Protein AF-A0A257QR86-F1 (afdb_monomer_lite)

Structure (mmCIF, N/CA/C/O backbone):
data_AF-A0A257QR86-F1
#
_entry.id   AF-A0A257QR86-F1
#
loop_
_atom_site.group_PDB
_atom_site.id
_atom_site.type_symbol
_atom_site.label_atom_id
_atom_site.label_alt_id
_atom_site.label_comp_id
_atom_site.label_asym_id
_atom_site.label_entity_id
_atom_site.label_seq_id
_atom_site.pdbx_PDB_ins_code
_atom_site.Cartn_x
_atom_site.Cartn_y
_atom_site.Cartn_z
_atom_site.occupancy
_atom_site.B_iso_or_equiv
_atom_site.auth_seq_id
_atom_site.auth_comp_id
_atom_site.auth_asym_id
_atom_site.auth_atom_id
_atom_site.pdbx_PDB_model_num
ATOM 1 N N . MET A 1 1 ? 11.485 11.821 -18.061 1.00 38.75 1 MET A N 1
ATOM 2 C CA . MET A 1 1 ? 11.662 10.352 -17.995 1.00 38.75 1 MET A CA 1
ATOM 3 C C . MET A 1 1 ? 11.972 9.922 -16.556 1.00 38.75 1 MET A C 1
ATOM 5 O O . MET A 1 1 ? 13.094 9.541 -16.273 1.00 38.75 1 MET A O 1
ATOM 9 N N . ALA A 1 2 ? 11.011 10.031 -15.629 1.00 50.91 2 ALA A N 1
ATOM 10 C CA . ALA A 1 2 ? 11.203 9.637 -14.218 1.00 50.91 2 ALA A CA 1
ATOM 11 C C . ALA A 1 2 ? 10.178 8.590 -13.739 1.00 50.91 2 ALA A C 1
ATOM 13 O O . ALA A 1 2 ? 10.472 7.815 -12.838 1.00 50.91 2 ALA A O 1
ATOM 14 N N . ALA A 1 3 ? 9.009 8.510 -14.388 1.00 54.44 3 ALA A N 1
ATOM 15 C CA . ALA A 1 3 ? 7.992 7.510 -14.071 1.00 54.44 3 ALA A CA 1
ATOM 16 C C . ALA A 1 3 ? 8.452 6.083 -14.420 1.00 54.44 3 ALA A C 1
ATOM 18 O O . ALA A 1 3 ? 8.267 5.179 -13.622 1.00 54.44 3 ALA A O 1
ATOM 19 N N . SER A 1 4 ? 9.121 5.881 -15.560 1.00 63.97 4 SER A N 1
ATOM 20 C CA . SER A 1 4 ? 9.492 4.542 -16.048 1.00 63.97 4 SER A CA 1
ATOM 21 C C . SER A 1 4 ? 10.531 3.834 -15.170 1.00 63.97 4 SER A C 1
ATOM 23 O O . SER A 1 4 ? 10.388 2.649 -14.896 1.00 63.97 4 SER A O 1
ATOM 25 N N . GLY A 1 5 ? 11.553 4.554 -14.689 1.00 69.62 5 GLY A N 1
ATOM 26 C CA . GLY A 1 5 ? 12.573 3.975 -13.802 1.00 69.62 5 GLY A CA 1
ATOM 27 C C . GLY A 1 5 ? 12.014 3.631 -12.422 1.00 69.62 5 GLY A C 1
ATOM 28 O O . GLY A 1 5 ? 12.329 2.585 -11.865 1.00 69.62 5 GLY A O 1
ATOM 29 N N . TYR A 1 6 ? 11.120 4.478 -11.907 1.00 75.12 6 TYR A N 1
ATOM 30 C CA . TYR A 1 6 ? 10.439 4.229 -10.643 1.00 75.12 6 TYR A CA 1
ATOM 31 C C . TYR A 1 6 ? 9.503 3.019 -10.721 1.00 75.12 6 TYR A C 1
ATOM 33 O O . TYR A 1 6 ? 9.554 2.136 -9.872 1.00 75.12 6 TYR A O 1
ATOM 41 N N . LEU A 1 7 ? 8.679 2.965 -11.768 1.00 77.06 7 LEU A N 1
ATOM 42 C CA . LEU A 1 7 ? 7.773 1.855 -12.039 1.00 77.06 7 LEU A CA 1
ATOM 43 C C . LEU A 1 7 ? 8.536 0.532 -12.193 1.00 77.06 7 LEU A C 1
ATOM 45 O O . LEU A 1 7 ? 8.142 -0.470 -11.608 1.00 77.06 7 LEU A O 1
ATOM 49 N N . MET A 1 8 ? 9.677 0.542 -12.885 1.00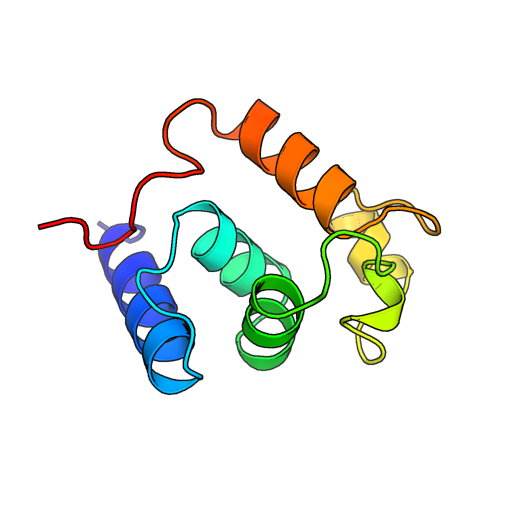 80.31 8 MET A N 1
ATOM 50 C CA . MET A 1 8 ? 10.552 -0.626 -13.019 1.00 80.31 8 MET A CA 1
ATOM 51 C C . MET A 1 8 ? 11.179 -1.061 -11.683 1.00 80.31 8 MET A C 1
ATOM 53 O O . MET A 1 8 ? 11.333 -2.259 -11.442 1.00 80.31 8 MET A O 1
ATOM 57 N N . GLN A 1 9 ? 11.549 -0.120 -10.811 1.00 83.94 9 GLN A N 1
ATOM 58 C CA . GLN A 1 9 ? 12.052 -0.442 -9.473 1.00 83.94 9 GLN A CA 1
ATOM 59 C C . GLN A 1 9 ? 10.940 -1.016 -8.587 1.00 83.94 9 GLN A C 1
ATOM 61 O O . GLN A 1 9 ? 11.152 -2.036 -7.939 1.00 83.94 9 GLN A O 1
ATOM 66 N N . ALA A 1 10 ? 9.757 -0.396 -8.591 1.00 84.44 10 ALA A N 1
ATOM 67 C CA . ALA A 1 10 ? 8.596 -0.883 -7.856 1.00 84.44 10 ALA A CA 1
ATOM 68 C C . ALA A 1 10 ? 8.211 -2.297 -8.317 1.00 84.44 10 ALA A C 1
ATOM 70 O O . ALA A 1 10 ? 8.037 -3.171 -7.475 1.00 84.44 10 ALA A O 1
ATOM 71 N N . ASN A 1 11 ? 8.175 -2.546 -9.633 1.00 85.25 11 ASN A N 1
ATOM 72 C CA . ASN A 1 11 ? 7.893 -3.868 -10.193 1.00 85.25 11 ASN A CA 1
ATOM 73 C C . ASN A 1 11 ? 8.890 -4.916 -9.688 1.00 85.25 11 ASN A C 1
ATOM 75 O O . ASN A 1 11 ? 8.474 -5.913 -9.116 1.00 85.25 11 ASN A O 1
ATOM 79 N N . GLN A 1 12 ? 10.197 -4.655 -9.800 1.00 87.00 12 GLN A N 1
ATOM 80 C CA . GLN A 1 12 ? 11.226 -5.576 -9.303 1.00 87.00 12 GLN A CA 1
ATOM 81 C C . GLN A 1 12 ? 11.126 -5.821 -7.794 1.00 87.00 12 GLN A C 1
ATOM 83 O O . GLN A 1 12 ? 11.338 -6.940 -7.336 1.00 87.00 12 GLN A O 1
ATOM 88 N N . SER A 1 13 ? 10.831 -4.792 -6.996 1.00 87.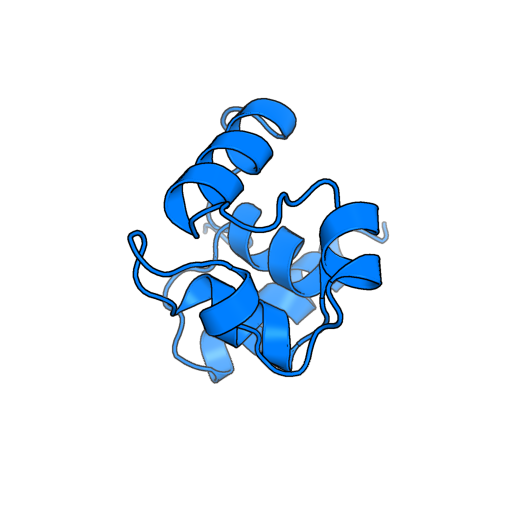44 13 SER A N 1
ATOM 89 C CA . SER A 1 13 ? 10.664 -4.953 -5.549 1.00 87.44 13 SER A CA 1
ATOM 90 C C . SER A 1 13 ? 9.431 -5.785 -5.191 1.00 87.44 13 SER A C 1
ATOM 92 O O . SER A 1 13 ? 9.515 -6.615 -4.290 1.00 87.44 13 SER A O 1
ATOM 94 N N . LEU A 1 14 ? 8.318 -5.589 -5.900 1.00 87.88 14 LEU A N 1
ATOM 95 C CA . LEU A 1 14 ? 7.076 -6.341 -5.710 1.00 87.88 14 LEU A CA 1
ATOM 96 C C . LEU A 1 14 ? 7.243 -7.803 -6.159 1.00 87.88 14 LEU A C 1
ATOM 98 O O . LEU A 1 14 ? 6.889 -8.710 -5.409 1.00 87.88 14 LEU A O 1
ATOM 102 N N . GLU A 1 15 ? 7.879 -8.046 -7.308 1.00 89.31 15 GLU A N 1
ATOM 103 C CA . GLU A 1 15 ? 8.199 -9.397 -7.795 1.00 89.31 15 GLU A CA 1
ATOM 104 C C . GLU A 1 15 ? 9.153 -10.142 -6.859 1.00 89.31 15 GLU A C 1
ATOM 106 O O . GLU A 1 15 ? 8.903 -11.297 -6.516 1.00 89.31 15 GLU A O 1
ATOM 111 N N . ASN A 1 16 ? 10.212 -9.481 -6.378 1.00 87.44 16 ASN A N 1
ATOM 112 C CA . ASN A 1 16 ? 11.132 -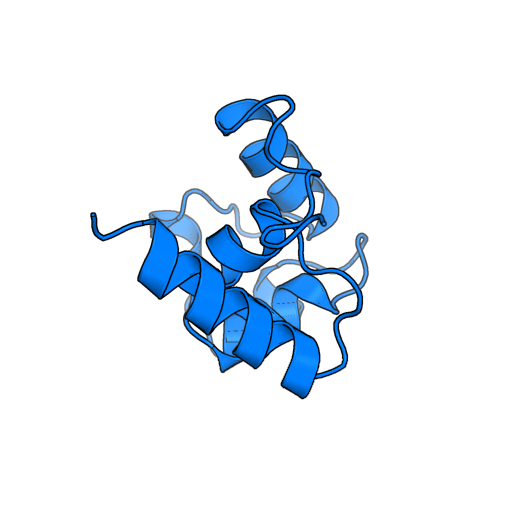10.072 -5.397 1.00 87.44 16 ASN A CA 1
ATOM 113 C C . ASN A 1 16 ? 10.442 -10.414 -4.070 1.00 87.44 16 ASN A C 1
ATOM 115 O O . ASN A 1 16 ? 10.909 -11.294 -3.349 1.00 87.44 16 ASN A O 1
ATOM 119 N N . ALA A 1 17 ? 9.347 -9.729 -3.743 1.00 86.00 17 ALA A N 1
ATOM 120 C CA . ALA A 1 17 ? 8.527 -10.031 -2.579 1.00 86.00 17 ALA A CA 1
ATOM 121 C C . ALA A 1 17 ? 7.472 -11.126 -2.833 1.00 86.00 17 ALA A C 1
ATOM 123 O O . ALA A 1 17 ? 6.732 -11.478 -1.917 1.00 86.00 17 ALA A O 1
ATOM 124 N N . GLY A 1 18 ? 7.405 -11.678 -4.049 1.00 85.88 18 GLY A N 1
ATOM 125 C CA . GLY A 1 18 ? 6.483 -12.752 -4.424 1.00 85.88 18 GLY A CA 1
ATOM 126 C C . GLY A 1 18 ? 5.161 -12.285 -5.040 1.00 85.88 18 GLY A C 1
ATOM 127 O O . GLY A 1 18 ? 4.325 -13.129 -5.366 1.00 85.88 18 GLY A O 1
ATOM 128 N N . ILE A 1 19 ? 4.962 -10.977 -5.249 1.00 86.00 19 ILE A N 1
ATOM 129 C CA . ILE A 1 19 ? 3.799 -10.452 -5.978 1.00 86.00 19 ILE A CA 1
ATOM 130 C C . ILE A 1 19 ? 4.001 -10.740 -7.469 1.00 86.00 19 ILE A C 1
ATOM 132 O O . ILE A 1 19 ? 4.861 -10.151 -8.122 1.00 86.00 19 ILE A O 1
ATOM 136 N N . SER A 1 20 ? 3.209 -11.655 -8.022 1.00 83.94 20 SER A N 1
ATOM 137 C CA . SER A 1 20 ? 3.264 -11.978 -9.452 1.00 83.94 20 SER A CA 1
ATOM 138 C C . SER A 1 20 ? 2.507 -10.935 -10.277 1.00 83.94 20 SER A C 1
ATOM 140 O O . SER A 1 20 ? 1.373 -10.604 -9.946 1.00 83.94 20 SER A O 1
ATOM 142 N N . ASN A 1 21 ? 3.105 -10.474 -11.381 1.00 80.75 21 ASN A N 1
ATOM 143 C CA . ASN A 1 21 ? 2.543 -9.474 -12.304 1.00 80.75 21 ASN A CA 1
ATOM 144 C C . ASN A 1 21 ? 2.063 -8.178 -11.615 1.00 80.75 21 ASN A C 1
ATOM 146 O O . ASN A 1 21 ? 0.875 -7.854 -11.705 1.00 80.75 21 ASN A O 1
ATOM 150 N N . PRO A 1 22 ? 2.964 -7.408 -10.971 1.00 85.50 22 PRO A N 1
ATOM 151 C CA . PRO A 1 22 ? 2.584 -6.191 -10.265 1.00 85.50 22 PRO A CA 1
ATOM 152 C C . PRO A 1 22 ? 1.842 -5.216 -11.178 1.00 85.50 22 PRO A C 1
ATOM 154 O O . PRO A 1 22 ? 2.262 -4.939 -12.307 1.00 85.50 22 PRO A O 1
ATOM 157 N N . THR A 1 23 ? 0.741 -4.671 -10.683 1.00 88.12 23 THR A N 1
ATOM 158 C CA . THR A 1 23 ? -0.085 -3.695 -11.391 1.00 88.12 23 THR A CA 1
ATOM 159 C C . THR A 1 23 ? 0.343 -2.264 -11.076 1.00 88.12 23 THR A C 1
ATOM 161 O O . THR A 1 23 ? 1.091 -1.994 -10.130 1.00 88.12 23 THR A O 1
ATOM 164 N N . VAL A 1 24 ? -0.128 -1.301 -11.871 1.00 85.19 24 VAL A N 1
ATOM 165 C CA . VAL A 1 24 ? 0.096 0.131 -11.599 1.00 85.19 24 VAL A CA 1
ATOM 166 C C . VAL A 1 24 ? -0.435 0.524 -10.218 1.00 85.19 24 VAL A C 1
ATOM 168 O O . VAL A 1 24 ? 0.134 1.404 -9.566 1.00 85.19 24 VAL A O 1
ATOM 171 N N . LEU A 1 25 ? -1.492 -0.139 -9.752 1.00 86.25 25 LEU A N 1
ATOM 172 C CA . LEU A 1 25 ? -2.016 0.024 -8.405 1.00 86.25 25 LEU A CA 1
ATOM 173 C C . LEU A 1 25 ? -1.000 -0.395 -7.331 1.00 86.25 25 LEU A C 1
ATOM 175 O O . LEU A 1 25 ? -0.766 0.369 -6.393 1.00 86.25 25 LEU A O 1
ATOM 179 N N . ASP A 1 26 ? -0.328 -1.531 -7.507 1.00 88.06 26 ASP A N 1
ATOM 180 C CA . ASP A 1 26 ? 0.690 -2.017 -6.565 1.00 88.06 26 ASP A CA 1
ATOM 181 C C . ASP A 1 26 ? 1.903 -1.081 -6.534 1.00 88.06 26 ASP A C 1
ATOM 183 O O . ASP A 1 26 ? 2.404 -0.702 -5.471 1.00 88.06 26 ASP A O 1
ATOM 187 N N . ALA A 1 27 ? 2.325 -0.595 -7.704 1.00 86.88 27 ALA A N 1
ATOM 188 C CA . ALA A 1 27 ? 3.372 0.418 -7.788 1.00 86.88 27 ALA A CA 1
ATOM 189 C C . ALA A 1 27 ? 2.960 1.747 -7.128 1.00 86.88 27 ALA A C 1
ATOM 191 O O . ALA A 1 27 ? 3.810 2.465 -6.589 1.00 86.88 27 ALA A O 1
ATOM 192 N N . ARG A 1 28 ? 1.664 2.089 -7.130 1.00 86.25 28 ARG A N 1
ATOM 193 C CA . ARG A 1 28 ? 1.150 3.278 -6.439 1.00 86.25 28 ARG A CA 1
ATOM 194 C C . ARG A 1 28 ? 1.168 3.108 -4.922 1.00 86.25 28 ARG A C 1
ATOM 196 O O . ARG A 1 28 ? 1.547 4.054 -4.231 1.00 86.25 28 ARG A O 1
ATOM 203 N N . ALA A 1 29 ? 0.812 1.931 -4.414 1.00 87.62 29 ALA A N 1
ATOM 204 C CA . ALA A 1 29 ? 0.938 1.602 -2.995 1.00 87.62 29 ALA A CA 1
ATOM 205 C C . ALA A 1 29 ? 2.405 1.682 -2.539 1.00 87.62 29 ALA A C 1
ATOM 207 O O . ALA A 1 29 ? 2.720 2.363 -1.561 1.00 87.62 29 ALA A O 1
ATOM 208 N N . TYR A 1 30 ? 3.313 1.092 -3.319 1.00 89.25 30 TYR A N 1
ATOM 209 C CA . TYR A 1 30 ? 4.761 1.175 -3.116 1.00 89.25 30 TYR A CA 1
ATOM 210 C C . TYR A 1 30 ? 5.271 2.632 -3.078 1.00 89.25 30 TYR A C 1
ATOM 212 O O . TYR A 1 30 ? 6.118 2.973 -2.251 1.00 89.25 30 TYR A O 1
ATOM 220 N N . TYR A 1 31 ? 4.712 3.526 -3.901 1.00 85.44 31 TYR A N 1
ATOM 221 C CA . TYR A 1 31 ? 5.033 4.960 -3.881 1.00 85.44 31 TYR A CA 1
ATOM 222 C C . TYR A 1 31 ? 4.540 5.703 -2.655 1.00 85.44 31 TYR A C 1
ATOM 224 O O . TYR A 1 31 ? 5.290 6.481 -2.067 1.00 85.44 31 TYR A O 1
ATOM 232 N N . ASN A 1 32 ? 3.298 5.464 -2.264 1.00 85.69 32 ASN A N 1
ATOM 233 C CA . ASN A 1 32 ? 2.688 6.198 -1.167 1.00 85.69 32 ASN A CA 1
ATOM 234 C C . ASN A 1 32 ? 3.240 5.776 0.202 1.00 85.69 32 ASN A C 1
ATOM 236 O O . ASN A 1 32 ? 3.327 6.606 1.107 1.00 85.69 32 ASN A O 1
ATOM 240 N N . PHE A 1 33 ? 3.607 4.500 0.357 1.00 89.56 33 PHE A N 1
ATOM 241 C CA . PHE A 1 33 ? 3.921 3.915 1.666 1.00 89.56 33 PHE A CA 1
ATOM 242 C C . PHE A 1 33 ? 5.335 3.336 1.774 1.00 89.56 33 PHE A C 1
ATOM 244 O O . PHE A 1 33 ? 5.761 2.939 2.863 1.00 89.56 33 PHE A O 1
ATOM 251 N N . GLY A 1 34 ? 6.085 3.324 0.671 1.00 88.50 34 GLY A N 1
ATOM 252 C CA . GLY A 1 34 ? 7.416 2.736 0.593 1.00 88.50 34 GLY A CA 1
ATOM 253 C C . GLY A 1 34 ? 7.396 1.217 0.370 1.00 88.50 34 GLY A C 1
ATOM 254 O O . GLY A 1 34 ? 6.330 0.602 0.321 1.00 88.50 34 GLY A O 1
ATOM 255 N N . PRO A 1 35 ? 8.581 0.592 0.251 1.00 85.69 35 PRO A N 1
ATOM 256 C CA . PRO A 1 35 ? 8.723 -0.799 -0.172 1.00 85.69 35 PRO A CA 1
ATOM 257 C C . PRO A 1 35 ? 8.021 -1.811 0.725 1.00 85.69 35 PRO A C 1
ATOM 259 O O . PRO A 1 35 ? 7.207 -2.592 0.243 1.00 85.69 35 PRO A O 1
ATOM 262 N N . THR A 1 36 ? 8.301 -1.782 2.028 1.00 88.69 36 THR A N 1
ATOM 263 C CA . THR A 1 36 ? 7.760 -2.760 2.981 1.00 88.69 36 THR A CA 1
ATOM 264 C C . THR A 1 36 ? 6.236 -2.711 3.039 1.00 88.69 36 THR A C 1
ATOM 266 O O . THR A 1 36 ? 5.573 -3.739 2.961 1.00 88.69 36 THR A O 1
ATOM 269 N N . ASN A 1 37 ? 5.680 -1.506 3.138 1.00 90.19 37 ASN A N 1
ATOM 270 C CA . ASN A 1 37 ? 4.246 -1.302 3.304 1.00 90.19 37 ASN A CA 1
ATOM 271 C C . ASN A 1 37 ? 3.486 -1.474 1.982 1.00 90.19 37 ASN A C 1
ATOM 273 O O . ASN A 1 37 ? 2.389 -2.013 1.977 1.00 90.19 37 ASN A O 1
ATOM 277 N N . GLY A 1 38 ? 4.077 -1.076 0.850 1.00 89.06 38 GLY A N 1
ATOM 278 C CA . GLY A 1 38 ? 3.492 -1.314 -0.468 1.00 89.06 38 GLY A CA 1
ATOM 279 C C . GLY A 1 38 ? 3.361 -2.800 -0.791 1.00 89.06 38 GLY A C 1
ATOM 280 O O . GLY A 1 38 ? 2.326 -3.218 -1.296 1.00 89.06 38 GLY A O 1
ATOM 281 N N . VAL A 1 39 ? 4.373 -3.601 -0.441 1.00 89.56 39 VAL A N 1
ATOM 282 C CA . VAL A 1 39 ? 4.313 -5.069 -0.540 1.00 89.56 39 VAL A CA 1
ATOM 283 C C . VAL A 1 39 ? 3.252 -5.642 0.398 1.00 89.56 39 VAL A C 1
ATOM 285 O O . VAL A 1 39 ? 2.453 -6.474 -0.029 1.00 89.56 39 VAL A O 1
ATOM 288 N N . ALA A 1 40 ? 3.227 -5.203 1.661 1.00 91.44 40 ALA A N 1
ATOM 289 C CA . ALA A 1 40 ? 2.236 -5.668 2.629 1.00 91.44 40 ALA A CA 1
ATOM 290 C C . ALA A 1 40 ? 0.809 -5.387 2.135 1.00 91.44 40 ALA A C 1
ATOM 292 O O . ALA A 1 40 ? -0.021 -6.285 2.109 1.00 91.44 40 ALA A O 1
ATOM 293 N N . LEU A 1 41 ? 0.556 -4.185 1.615 1.00 90.19 41 LEU A N 1
ATOM 294 C CA . LEU A 1 41 ? -0.752 -3.808 1.084 1.00 90.19 41 LEU A CA 1
ATOM 295 C C . LEU A 1 41 ? -1.130 -4.559 -0.202 1.00 90.19 41 LEU A C 1
ATOM 297 O O . LEU A 1 41 ? -2.297 -4.884 -0.391 1.00 90.19 41 LEU A O 1
ATOM 301 N N . ALA A 1 42 ? -0.162 -4.839 -1.080 1.00 89.44 42 ALA A N 1
ATOM 302 C CA . ALA A 1 42 ? -0.386 -5.609 -2.306 1.00 89.44 42 ALA A CA 1
ATOM 303 C C . ALA A 1 42 ? -0.639 -7.108 -2.043 1.00 89.44 42 ALA A C 1
ATOM 305 O O . ALA A 1 42 ? -1.227 -7.787 -2.880 1.00 89.44 42 ALA A O 1
ATOM 306 N N . SER A 1 43 ? -0.193 -7.629 -0.894 1.00 89.75 43 SER A N 1
ATOM 307 C CA . SER A 1 43 ? -0.379 -9.032 -0.483 1.00 89.75 43 SER A CA 1
ATOM 308 C C . SER A 1 43 ? -1.499 -9.246 0.540 1.00 89.75 43 SER A C 1
ATOM 310 O O . SER A 1 43 ? -1.858 -10.394 0.798 1.00 89.75 43 SER A O 1
ATOM 312 N N . ALA A 1 44 ? -2.039 -8.170 1.115 1.00 92.38 44 ALA A N 1
ATOM 313 C CA . ALA A 1 44 ? -3.083 -8.220 2.131 1.00 92.38 44 ALA A CA 1
ATOM 314 C C . ALA A 1 44 ? -4.422 -8.732 1.584 1.00 92.38 44 ALA A C 1
ATOM 316 O O . ALA A 1 44 ? -4.725 -8.614 0.391 1.00 92.38 44 ALA A O 1
ATOM 317 N N . ASP A 1 45 ? -5.244 -9.280 2.480 1.00 92.00 45 ASP A N 1
ATOM 318 C CA . ASP A 1 45 ? -6.577 -9.745 2.108 1.00 92.00 45 ASP A CA 1
ATOM 319 C C . ASP A 1 45 ? -7.472 -8.540 1.756 1.00 92.00 45 ASP A C 1
ATOM 321 O O . ASP A 1 45 ? -7.467 -7.537 2.473 1.00 92.00 45 ASP A O 1
ATOM 325 N N . PRO A 1 46 ? -8.277 -8.600 0.681 1.00 90.56 46 PRO A N 1
ATOM 326 C CA . PRO A 1 46 ? -9.152 -7.494 0.289 1.00 90.56 46 PRO A CA 1
ATOM 327 C C . PRO A 1 46 ? -10.132 -7.056 1.390 1.00 90.56 46 PRO A C 1
ATOM 329 O O . PRO A 1 46 ? -10.570 -5.903 1.379 1.00 90.56 46 PRO A O 1
ATOM 332 N N . SER A 1 47 ? -10.495 -7.954 2.310 1.00 93.88 47 SER A N 1
ATOM 333 C CA . SER A 1 47 ? -11.400 -7.662 3.429 1.00 93.88 47 SER A CA 1
ATOM 334 C C . SER A 1 47 ? -10.708 -7.077 4.665 1.00 93.88 47 SER A C 1
ATOM 336 O O . SER A 1 47 ? -11.391 -6.554 5.547 1.00 93.88 47 SER A O 1
ATOM 338 N N . GLU A 1 48 ? -9.377 -7.137 4.725 1.00 94.88 48 GLU A N 1
ATOM 339 C CA . GLU A 1 48 ? -8.574 -6.591 5.818 1.00 94.88 48 GLU A CA 1
ATOM 340 C C . GLU A 1 48 ? -8.606 -5.056 5.808 1.00 94.88 48 GLU A C 1
ATOM 342 O O . GLU A 1 48 ? -8.757 -4.426 4.755 1.00 94.88 48 GLU A O 1
ATOM 347 N N . LEU A 1 49 ? -8.468 -4.432 6.980 1.00 95.06 49 LEU A N 1
ATOM 348 C CA . LEU A 1 49 ? -8.294 -2.986 7.070 1.00 95.06 49 LEU A CA 1
ATOM 349 C C . LEU A 1 49 ? -6.902 -2.589 6.582 1.00 95.06 49 LEU A C 1
ATOM 351 O O . LEU A 1 49 ? -5.909 -3.258 6.861 1.00 95.06 49 LEU A O 1
ATOM 355 N N . VAL A 1 50 ? -6.798 -1.445 5.908 1.00 93.00 50 VAL A N 1
ATOM 356 C CA . VAL A 1 50 ? -5.496 -0.928 5.452 1.00 93.00 50 VAL A CA 1
ATOM 357 C C . VAL A 1 50 ? -4.540 -0.676 6.630 1.00 93.00 50 VAL A C 1
ATOM 359 O O . VAL A 1 50 ? -3.326 -0.838 6.498 1.00 93.00 50 VAL A O 1
ATOM 362 N N . SER A 1 51 ? -5.079 -0.281 7.783 1.00 92.50 51 SER A N 1
ATOM 363 C CA . SER A 1 51 ? -4.331 -0.086 9.028 1.00 92.50 51 SER A CA 1
ATOM 364 C C . SER A 1 51 ? -3.794 -1.394 9.616 1.00 92.50 51 SER A C 1
ATOM 366 O O . SER A 1 51 ? -2.680 -1.391 10.136 1.00 92.50 51 SER A O 1
ATOM 368 N N . ASP A 1 52 ? -4.535 -2.498 9.490 1.00 93.25 52 ASP A N 1
ATOM 369 C CA . ASP A 1 52 ? -4.098 -3.828 9.936 1.00 93.25 52 ASP A CA 1
ATOM 370 C C . ASP A 1 52 ? -3.043 -4.415 8.988 1.00 93.25 52 ASP A C 1
ATOM 372 O O . ASP A 1 52 ? -2.027 -4.935 9.452 1.00 93.25 52 ASP A O 1
ATOM 376 N N . ALA A 1 53 ? -3.207 -4.205 7.677 1.00 92.44 53 ALA A N 1
ATOM 377 C CA . ALA A 1 53 ? -2.238 -4.613 6.660 1.00 92.44 53 ALA A CA 1
ATOM 378 C C . ALA A 1 53 ? -0.894 -3.867 6.781 1.00 92.44 53 ALA A C 1
ATOM 380 O O . ALA A 1 53 ? 0.161 -4.371 6.389 1.00 92.44 53 ALA A O 1
ATOM 381 N N . MET A 1 54 ? -0.909 -2.640 7.312 1.00 92.19 54 MET A N 1
ATOM 382 C CA . MET A 1 54 ? 0.275 -1.792 7.483 1.00 92.19 54 MET A CA 1
ATOM 383 C C . MET A 1 54 ? 0.356 -1.228 8.913 1.00 92.19 54 MET A C 1
ATOM 385 O O . MET A 1 54 ? 0.323 -0.008 9.099 1.00 92.19 54 MET A O 1
ATOM 389 N N . PRO A 1 55 ? 0.563 -2.074 9.939 1.00 89.88 55 PRO A N 1
ATOM 390 C CA . PRO A 1 55 ? 0.434 -1.676 11.346 1.00 89.88 55 PRO A CA 1
ATOM 391 C C . PRO A 1 55 ? 1.518 -0.684 11.797 1.00 89.88 55 PRO A C 1
ATOM 393 O O . PRO A 1 55 ? 1.391 -0.017 12.822 1.00 89.88 55 PRO A O 1
ATOM 396 N N . ASN A 1 56 ? 2.599 -0.565 11.022 1.00 88.50 56 ASN A N 1
ATOM 397 C CA . ASN A 1 56 ? 3.690 0.380 11.265 1.00 88.50 56 ASN A CA 1
ATOM 398 C C . ASN A 1 56 ? 3.424 1.776 10.671 1.00 88.50 56 ASN A C 1
ATOM 400 O O . ASN A 1 56 ? 4.220 2.694 10.881 1.00 88.50 56 ASN A O 1
ATOM 404 N N . VAL A 1 57 ? 2.343 1.951 9.905 1.00 89.19 57 VAL A N 1
ATOM 405 C CA . VAL A 1 57 ? 1.971 3.230 9.295 1.00 89.19 57 VAL A CA 1
ATOM 406 C C . VAL A 1 57 ? 0.988 3.947 10.213 1.00 89.19 57 VAL A C 1
ATOM 408 O O . VAL A 1 57 ? -0.078 3.440 10.540 1.00 89.19 57 VAL A O 1
ATOM 411 N N . SER A 1 58 ? 1.341 5.162 10.634 1.00 90.38 58 SER A N 1
ATOM 412 C CA . SER A 1 58 ? 0.471 5.946 11.512 1.00 90.38 58 SER A CA 1
ATOM 413 C C . SER A 1 58 ? -0.835 6.344 10.815 1.00 90.38 58 SER A C 1
ATOM 415 O O . SER A 1 58 ? -0.839 6.644 9.617 1.00 90.38 58 SER A O 1
ATOM 417 N N . GLN A 1 59 ? -1.924 6.473 11.579 1.00 87.75 59 GLN A N 1
ATOM 418 C CA . GLN A 1 59 ? -3.205 6.941 11.039 1.00 87.75 59 GLN A CA 1
ATOM 419 C C . GLN A 1 59 ? -3.089 8.312 10.355 1.00 87.75 59 GLN A C 1
ATOM 421 O O . GLN A 1 59 ? -3.747 8.558 9.352 1.00 87.75 59 GLN A O 1
ATOM 426 N N . ALA A 1 60 ? -2.215 9.198 10.843 1.00 89.00 60 ALA A N 1
ATOM 427 C CA . ALA A 1 60 ? -1.967 10.489 10.203 1.00 89.00 60 ALA A CA 1
ATOM 428 C C . ALA A 1 60 ? -1.397 10.330 8.780 1.00 89.00 60 ALA A C 1
ATOM 430 O O . ALA A 1 60 ? -1.797 11.053 7.869 1.00 89.00 60 ALA A O 1
ATOM 431 N N . THR A 1 61 ? -0.500 9.361 8.572 1.00 89.12 61 THR A N 1
ATOM 432 C CA . THR A 1 61 ? 0.062 9.034 7.253 1.00 89.12 61 THR A CA 1
ATOM 433 C C . THR A 1 61 ? -0.983 8.405 6.332 1.00 89.12 61 THR A C 1
ATOM 435 O O . THR A 1 61 ? -1.028 8.747 5.149 1.00 89.12 61 THR A O 1
ATOM 438 N N . LEU A 1 62 ? -1.842 7.527 6.860 1.00 90.00 62 LEU A N 1
ATOM 439 C CA . LEU A 1 62 ? -2.961 6.945 6.108 1.00 90.00 62 LEU A CA 1
ATOM 440 C C . LEU A 1 62 ? -3.933 8.039 5.647 1.00 90.00 62 LEU A C 1
ATOM 442 O O . LEU A 1 62 ? -4.186 8.178 4.449 1.00 90.00 62 LEU A O 1
ATOM 446 N N . SER A 1 63 ? -4.369 8.902 6.565 1.00 89.50 63 SER A N 1
ATOM 447 C CA . SER A 1 63 ? -5.269 10.018 6.262 1.00 89.50 63 SER A CA 1
ATOM 448 C C . SER A 1 63 ? -4.652 11.026 5.286 1.00 89.50 63 SER A C 1
ATOM 450 O O . SER A 1 63 ? -5.351 11.534 4.411 1.00 89.50 63 SER A O 1
ATOM 452 N N . ALA A 1 64 ? -3.340 11.288 5.362 1.00 88.00 64 ALA A N 1
ATOM 453 C CA . ALA A 1 64 ? -2.634 12.137 4.394 1.00 88.00 64 ALA A CA 1
ATOM 454 C C . ALA A 1 64 ? -2.628 11.545 2.971 1.00 88.00 64 ALA A C 1
ATOM 456 O O . ALA A 1 64 ? -2.578 12.288 1.991 1.00 88.00 64 ALA A O 1
ATOM 457 N N . ASN A 1 65 ? -2.729 10.219 2.852 1.00 84.50 65 ASN A N 1
ATOM 458 C CA . ASN A 1 65 ? -2.911 9.513 1.583 1.00 84.50 65 ASN A CA 1
ATOM 459 C C . ASN A 1 65 ? -4.392 9.346 1.193 1.00 84.50 65 ASN A C 1
ATOM 461 O O . ASN A 1 65 ? -4.699 8.704 0.186 1.00 84.50 65 ASN A O 1
ATOM 465 N N . GLY A 1 66 ? -5.307 9.960 1.951 1.00 86.62 66 GLY A N 1
ATOM 466 C CA . GLY A 1 66 ? -6.747 9.921 1.714 1.00 86.62 66 GLY A CA 1
ATOM 467 C C . GLY A 1 66 ? -7.406 8.605 2.112 1.00 86.62 66 GLY A C 1
ATOM 468 O O . GLY A 1 66 ? -8.454 8.298 1.553 1.00 86.62 66 GLY A O 1
ATOM 469 N N . ILE A 1 67 ? -6.782 7.846 3.021 1.00 89.69 67 ILE A N 1
ATOM 470 C CA . ILE A 1 67 ? -7.294 6.571 3.528 1.00 89.69 67 ILE A CA 1
ATOM 471 C C . ILE A 1 67 ? -8.018 6.795 4.855 1.00 89.69 67 ILE A C 1
ATOM 473 O O . ILE A 1 67 ? -7.465 7.415 5.769 1.00 89.69 67 ILE A O 1
ATOM 477 N N . SER A 1 68 ? -9.250 6.305 4.958 1.00 90.00 68 SER A N 1
ATOM 478 C CA . SER A 1 68 ? -10.062 6.403 6.182 1.00 90.00 68 SER A CA 1
ATOM 479 C C . SER A 1 68 ? -9.685 5.317 7.201 1.00 90.00 68 SER A C 1
ATOM 481 O O . SER A 1 68 ? -9.131 4.288 6.833 1.00 90.00 68 SER A O 1
ATOM 483 N N . THR A 1 69 ? -9.988 5.522 8.489 1.00 85.19 69 THR A N 1
ATOM 484 C CA . THR A 1 69 ? -9.668 4.572 9.584 1.00 85.19 69 THR A CA 1
ATOM 485 C C . THR A 1 69 ? -10.237 3.172 9.374 1.00 85.19 69 THR A C 1
ATOM 487 O O . THR A 1 69 ? -9.581 2.196 9.720 1.00 85.19 69 THR A O 1
ATOM 490 N N . ASP A 1 70 ? -11.431 3.086 8.791 1.00 90.94 70 ASP A N 1
ATOM 491 C CA . ASP A 1 70 ? -12.170 1.832 8.608 1.00 90.94 70 ASP A CA 1
ATOM 492 C C . ASP A 1 70 ? -12.141 1.368 7.140 1.00 90.94 70 ASP A C 1
ATOM 494 O O . ASP A 1 70 ? -12.978 0.577 6.706 1.00 90.94 70 ASP A O 1
ATOM 498 N N . GLU A 1 71 ? -11.218 1.914 6.342 1.00 93.69 71 GLU A N 1
ATOM 499 C CA . GLU A 1 71 ? -11.093 1.570 4.930 1.00 93.69 71 GLU A CA 1
ATOM 500 C C . GLU A 1 71 ? -10.401 0.216 4.771 1.00 93.69 71 GLU A C 1
ATOM 502 O O . GLU A 1 71 ? -9.281 -0.005 5.236 1.00 93.69 71 GLU A O 1
ATOM 507 N N . THR A 1 72 ? -11.088 -0.693 4.088 1.00 95.56 72 THR A N 1
ATOM 508 C CA . THR A 1 72 ? -10.546 -1.998 3.702 1.00 95.56 72 THR A CA 1
ATOM 509 C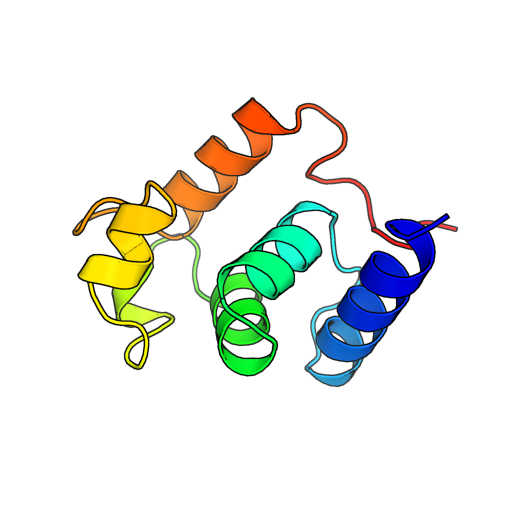 C . THR A 1 72 ? -9.584 -1.877 2.526 1.00 95.56 72 THR A C 1
ATOM 511 O O . THR A 1 72 ? -9.653 -0.930 1.734 1.00 95.56 72 THR A O 1
ATOM 514 N N . VAL A 1 73 ? -8.721 -2.877 2.354 1.00 92.69 73 VAL A N 1
ATOM 515 C CA . VAL A 1 73 ? -7.810 -2.964 1.207 1.00 92.69 73 VAL A CA 1
ATOM 516 C C . VAL A 1 73 ? -8.584 -2.901 -0.114 1.00 92.69 73 VAL A C 1
ATOM 518 O O . VAL A 1 73 ? -8.213 -2.125 -0.995 1.00 92.69 73 VAL A O 1
ATOM 521 N N . ALA A 1 74 ? -9.711 -3.610 -0.245 1.00 91.81 74 ALA A N 1
ATOM 522 C CA . ALA A 1 74 ? -10.547 -3.552 -1.449 1.00 91.81 74 ALA A CA 1
ATOM 523 C C . ALA A 1 74 ? -11.113 -2.149 -1.727 1.00 91.81 74 ALA A C 1
ATOM 525 O O . ALA A 1 74 ? -11.156 -1.714 -2.881 1.00 91.81 74 ALA A O 1
ATOM 526 N N . GLN A 1 75 ? -11.540 -1.420 -0.691 1.00 92.75 75 GLN A N 1
ATOM 527 C CA . GLN A 1 75 ? -12.050 -0.052 -0.842 1.00 92.75 75 GLN A CA 1
ATOM 528 C C . GLN A 1 75 ? -10.948 0.915 -1.278 1.00 92.75 75 GLN A C 1
ATOM 530 O O . GLN A 1 75 ? -11.154 1.682 -2.225 1.00 92.75 75 GLN A O 1
ATOM 535 N N . TYR A 1 76 ? -9.764 0.814 -0.671 1.00 90.56 76 TYR A N 1
ATOM 536 C CA . TYR A 1 76 ? -8.589 1.567 -1.100 1.00 90.56 76 TYR A CA 1
ATOM 537 C C . TYR A 1 76 ? -8.249 1.269 -2.561 1.00 90.56 76 TYR A C 1
ATOM 539 O O . TYR A 1 76 ? -8.070 2.189 -3.368 1.00 90.56 76 TYR A O 1
ATOM 547 N N . GLN A 1 77 ? -8.214 -0.012 -2.932 1.00 89.00 77 GLN A N 1
ATOM 548 C CA . GLN A 1 77 ? -7.893 -0.425 -4.291 1.00 89.00 77 GLN A CA 1
ATOM 549 C C . GLN A 1 77 ? -8.907 0.121 -5.304 1.00 89.00 77 GLN A C 1
ATOM 551 O O . GLN A 1 77 ? -8.523 0.645 -6.355 1.00 89.00 77 GLN A O 1
ATOM 556 N N . ALA A 1 78 ? -10.199 0.075 -4.974 1.00 89.19 78 ALA A N 1
ATOM 557 C CA . ALA A 1 78 ? -11.261 0.655 -5.789 1.00 89.19 78 ALA A CA 1
ATOM 558 C C . ALA A 1 78 ? -11.127 2.185 -5.912 1.00 89.19 78 ALA A C 1
ATOM 560 O O . ALA A 1 78 ? -11.267 2.729 -7.009 1.00 89.19 78 ALA A O 1
ATOM 561 N N . SER A 1 79 ? -10.792 2.882 -4.822 1.00 88.38 79 SER A N 1
ATOM 562 C CA . SER A 1 79 ? -10.564 4.335 -4.792 1.00 88.38 79 SER A CA 1
ATOM 563 C C . SER A 1 79 ? -9.389 4.748 -5.684 1.00 88.38 79 SER A C 1
ATOM 565 O O . SER A 1 79 ? -9.501 5.671 -6.498 1.00 88.38 79 SER A O 1
ATOM 567 N N . VAL A 1 80 ? -8.264 4.034 -5.596 1.00 85.25 80 VAL A N 1
ATOM 568 C CA . VAL A 1 80 ? -7.091 4.262 -6.453 1.00 85.25 80 VAL A CA 1
ATOM 569 C C . VAL A 1 80 ? -7.402 3.924 -7.909 1.00 85.25 80 VAL A C 1
ATOM 571 O O . VAL A 1 80 ? -7.075 4.711 -8.801 1.00 85.25 80 VAL A O 1
ATOM 574 N N . THR A 1 81 ? -8.100 2.816 -8.157 1.00 86.44 81 THR A N 1
ATOM 575 C CA . THR A 1 81 ? -8.539 2.420 -9.501 1.00 86.44 81 THR A CA 1
ATOM 576 C C . THR A 1 81 ? -9.451 3.470 -10.123 1.00 86.44 81 THR A C 1
ATOM 578 O O . THR A 1 81 ? -9.260 3.829 -11.279 1.00 86.44 81 THR A O 1
ATOM 581 N N . SER A 1 82 ? -10.376 4.055 -9.360 1.00 86.62 82 SER A N 1
ATOM 582 C CA . SER A 1 82 ? -11.235 5.137 -9.850 1.00 86.62 82 SER A CA 1
ATOM 583 C C . SER A 1 82 ? -10.455 6.411 -10.199 1.00 86.62 82 SER A C 1
ATOM 585 O O . SER A 1 82 ? -10.894 7.160 -1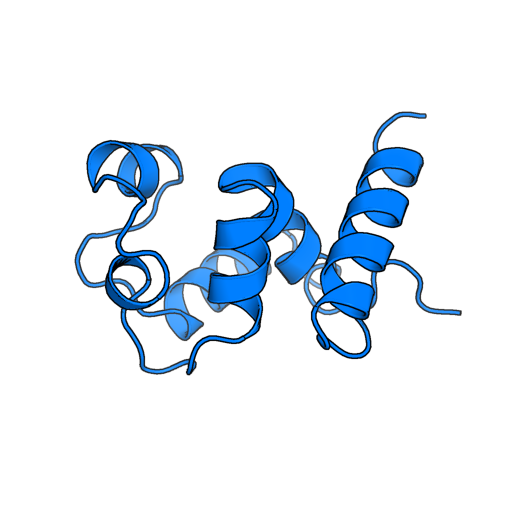1.070 1.00 86.62 82 SER A O 1
ATOM 587 N N . LYS A 1 83 ? -9.323 6.678 -9.533 1.00 83.94 83 LYS A N 1
ATOM 588 C CA . LYS A 1 83 ? -8.469 7.853 -9.797 1.00 83.94 83 LYS A CA 1
ATOM 589 C C . LYS A 1 83 ? -7.555 7.655 -11.007 1.00 83.94 83 LYS A C 1
ATOM 591 O O . LYS A 1 83 ? -7.321 8.600 -11.753 1.00 83.94 83 LYS A O 1
ATOM 596 N N . ILE A 1 84 ? -7.014 6.449 -11.178 1.00 82.06 84 ILE A N 1
ATOM 597 C CA . ILE A 1 84 ? -6.079 6.102 -12.263 1.00 82.06 84 ILE A CA 1
ATOM 598 C C . ILE A 1 84 ? -6.835 5.675 -13.536 1.00 82.06 84 ILE A C 1
ATOM 600 O O . ILE A 1 84 ? -6.341 5.851 -14.650 1.00 82.06 84 ILE A O 1
ATOM 604 N N . GLY A 1 85 ? -8.043 5.134 -13.390 1.00 78.88 85 GLY A N 1
ATOM 605 C CA . GLY A 1 85 ? -8.840 4.568 -14.472 1.00 78.88 85 GLY A CA 1
ATOM 606 C C . GLY A 1 85 ? -8.320 3.203 -14.926 1.00 78.88 85 GLY A C 1
ATOM 607 O O . GLY A 1 85 ? -7.646 2.490 -14.185 1.00 78.88 85 GLY A O 1
ATOM 608 N N . ASN A 1 86 ? -8.598 2.849 -16.182 1.00 78.50 86 ASN A N 1
ATOM 609 C CA . ASN A 1 86 ? -8.281 1.540 -16.776 1.00 78.50 86 ASN A CA 1
ATOM 610 C C . ASN A 1 86 ? -6.788 1.152 -16.758 1.00 78.50 86 ASN A C 1
ATOM 612 O O . ASN A 1 86 ? -6.448 0.024 -17.100 1.00 78.50 86 ASN A O 1
ATOM 616 N N . ALA A 1 87 ? -5.890 2.080 -16.423 1.00 81.12 87 ALA A N 1
ATOM 617 C CA . ALA A 1 87 ? -4.466 1.805 -16.272 1.00 81.12 87 ALA A CA 1
ATOM 618 C C . ALA A 1 87 ? -4.111 1.165 -14.921 1.00 81.12 87 ALA A C 1
ATOM 620 O O . ALA A 1 87 ? -3.054 0.556 -14.821 1.00 81.12 87 ALA A O 1
ATOM 621 N N . ALA A 1 88 ? -4.970 1.261 -13.899 1.00 81.69 88 ALA A N 1
ATOM 622 C CA . ALA A 1 88 ? -4.659 0.800 -12.543 1.00 81.69 88 ALA A CA 1
ATOM 623 C C . ALA A 1 88 ? -4.369 -0.704 -12.470 1.00 81.69 88 ALA A C 1
ATOM 625 O O . ALA A 1 88 ? -3.467 -1.122 -11.754 1.00 81.69 88 ALA A O 1
ATOM 626 N N . THR A 1 89 ? -5.122 -1.495 -13.234 1.00 80.75 89 THR A N 1
ATOM 627 C CA . THR A 1 89 ? -5.032 -2.959 -13.270 1.00 80.75 89 THR A CA 1
ATOM 628 C C . THR A 1 89 ? -4.067 -3.472 -14.336 1.00 80.75 89 THR A C 1
ATOM 630 O O . THR A 1 89 ? -3.876 -4.679 -14.454 1.00 80.75 89 THR A O 1
ATOM 633 N N . GLN A 1 90 ? -3.458 -2.584 -15.128 1.00 81.50 90 GLN A N 1
ATOM 634 C CA . GLN A 1 90 ? -2.451 -2.990 -16.102 1.00 81.50 90 GLN A CA 1
ATOM 635 C C . GLN A 1 90 ? -1.163 -3.356 -15.375 1.00 81.50 90 GLN A C 1
ATOM 637 O O . GLN A 1 90 ? -0.748 -2.669 -14.438 1.00 81.50 90 GLN A O 1
ATOM 642 N N . THR A 1 91 ? -0.526 -4.435 -15.817 1.00 79.50 91 THR A N 1
ATOM 643 C CA . THR A 1 91 ? 0.793 -4.828 -15.327 1.00 79.50 91 THR A CA 1
ATOM 644 C C . THR A 1 91 ? 1.808 -3.742 -15.668 1.00 79.50 91 THR A C 1
ATOM 646 O O . THR A 1 91 ? 1.852 -3.256 -16.799 1.00 79.50 91 THR A O 1
ATOM 649 N N . VAL A 1 92 ? 2.632 -3.360 -14.692 1.00 73.94 92 VAL A N 1
ATOM 650 C CA . VAL A 1 92 ? 3.594 -2.252 -14.818 1.00 73.94 92 VAL A CA 1
ATOM 651 C C . VAL A 1 92 ? 4.619 -2.510 -15.920 1.00 73.94 92 VAL A C 1
ATOM 653 O O . VAL A 1 92 ? 4.997 -1.587 -16.641 1.00 73.94 92 VAL A O 1
ATOM 656 N N . LEU A 1 93 ? 5.046 -3.765 -16.057 1.00 70.38 93 LEU A N 1
ATOM 657 C CA . LEU A 1 93 ? 5.914 -4.253 -17.126 1.00 70.38 93 LEU A CA 1
ATOM 658 C C . LEU A 1 93 ? 5.188 -5.283 -17.999 1.00 70.38 93 LEU A C 1
ATOM 660 O O . LEU A 1 93 ? 5.783 -6.287 -18.382 1.00 70.38 93 LEU A O 1
ATOM 664 N N . GLY A 1 94 ? 3.896 -5.067 -18.276 1.00 54.22 94 GLY A N 1
ATOM 665 C CA . GLY A 1 94 ? 3.165 -5.909 -19.222 1.00 54.22 94 GLY A CA 1
ATOM 666 C C . GLY A 1 94 ? 3.929 -5.979 -20.545 1.00 54.22 94 GLY A C 1
ATOM 667 O O . GLY A 1 94 ? 4.142 -4.946 -21.179 1.00 54.22 94 GLY A O 1
ATOM 668 N N . THR A 1 95 ? 4.404 -7.175 -20.893 1.00 42.12 95 THR A N 1
ATOM 669 C CA . THR A 1 95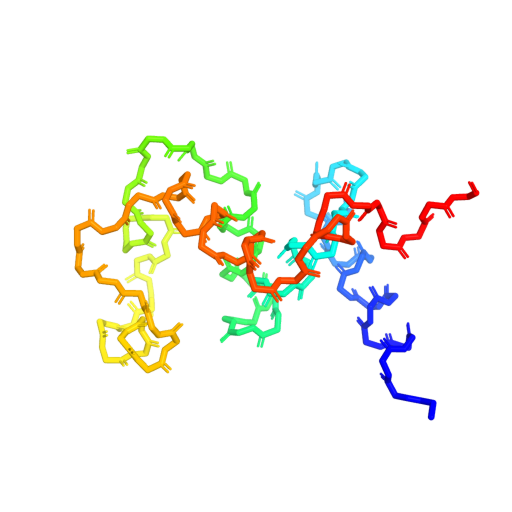 ? 5.067 -7.471 -22.171 1.00 42.12 95 THR A CA 1
ATOM 670 C C . THR A 1 95 ? 4.151 -7.192 -23.347 1.00 42.12 95 THR A C 1
ATOM 672 O O . THR A 1 95 ? 2.975 -7.620 -23.254 1.00 42.12 95 THR A O 1
#

Secondary structure (DSSP, 8-state):
--HHHHHHHHHHHHHHTT-SS-BHHHHHHHHHH-HHHHHHHHHS-TTSBHHHHSTTS-HHHHHHTT--TT-BHHHHHHHHHHHHGGGTTSBTT--

Sequence (95 aa):
MAASGYLMQANQSLENAGISNPTVLDARAYYNFGPTNGVALASADPSELVSDAMPNVSQATLSANGISTDETVAQYQASVTSKIGNAATQTVLGT

pLDDT: mean 84.77, std 10.33, range [38.75, 95.56]

Foldseek 3Di:
DPVLVLLVVQLVLLVVLVNPQDALQLSVLCVLPNRPLSNLLSPDDQAAASCVSRVVQDPVSCVVVVHDRRDGSVNSLVVVCVVVPPRRGHRSPDD

Radius of gyration: 12.5 Å; chains: 1; bounding box: 25×25×34 Å